Protein AF-A0A397B8N0-F1 (afdb_monomer)

Structure (mmCIF, N/CA/C/O backbone):
data_AF-A0A397B8N0-F1
#
_entry.id   AF-A0A397B8N0-F1
#
loop_
_atom_site.group_PDB
_atom_site.id
_atom_site.type_symbol
_atom_site.label_atom_id
_atom_site.label_alt_id
_atom_site.label_comp_id
_atom_site.label_asym_id
_atom_site.label_entity_id
_atom_site.label_seq_id
_atom_site.pdbx_PDB_ins_code
_atom_site.Cartn_x
_atom_site.Cartn_y
_atom_site.Cartn_z
_atom_site.occupancy
_atom_site.B_iso_or_equiv
_atom_site.auth_seq_id
_atom_site.auth_comp_id
_atom_site.auth_asym_id
_atom_site.auth_atom_id
_atom_site.pdbx_PDB_model_num
ATOM 1 N N . MET A 1 1 ? 14.300 0.956 14.237 1.00 53.72 1 MET A N 1
ATOM 2 C CA . MET A 1 1 ? 13.070 0.130 14.183 1.00 53.72 1 MET A CA 1
ATOM 3 C C . MET A 1 1 ? 11.901 0.726 14.971 1.00 53.72 1 MET A C 1
ATOM 5 O O . MET A 1 1 ? 10.766 0.548 14.557 1.00 53.72 1 MET A O 1
ATOM 9 N N . GLU A 1 2 ? 12.147 1.486 16.042 1.00 69.62 2 GLU A N 1
ATOM 10 C CA . GLU A 1 2 ? 11.098 2.049 16.916 1.00 69.62 2 GLU A CA 1
ATOM 11 C C . GLU A 1 2 ? 10.193 3.101 16.241 1.00 69.62 2 GLU A C 1
ATOM 13 O O . GLU A 1 2 ? 8.987 3.123 16.468 1.00 69.62 2 GLU A O 1
ATOM 18 N N . VAL A 1 3 ? 10.739 3.906 15.321 1.00 75.62 3 VAL A N 1
ATOM 19 C CA . VAL A 1 3 ? 9.988 4.957 14.604 1.00 75.62 3 VAL A CA 1
ATOM 20 C C . VAL A 1 3 ? 8.894 4.384 13.693 1.00 75.62 3 VAL A C 1
ATOM 22 O O . VAL A 1 3 ? 7.774 4.888 13.685 1.00 75.62 3 VAL A O 1
ATOM 25 N N . ILE A 1 4 ? 9.188 3.307 12.954 1.00 72.12 4 ILE A N 1
ATOM 26 C CA . ILE A 1 4 ? 8.220 2.671 12.041 1.00 72.12 4 ILE A CA 1
ATOM 27 C C . ILE A 1 4 ? 7.105 1.995 12.845 1.00 72.12 4 ILE A C 1
ATOM 29 O O . ILE A 1 4 ? 5.928 2.145 12.523 1.00 72.12 4 ILE A O 1
ATOM 33 N N . ALA A 1 5 ? 7.463 1.295 13.925 1.00 79.44 5 ALA A N 1
ATOM 34 C CA . ALA A 1 5 ? 6.489 0.666 14.813 1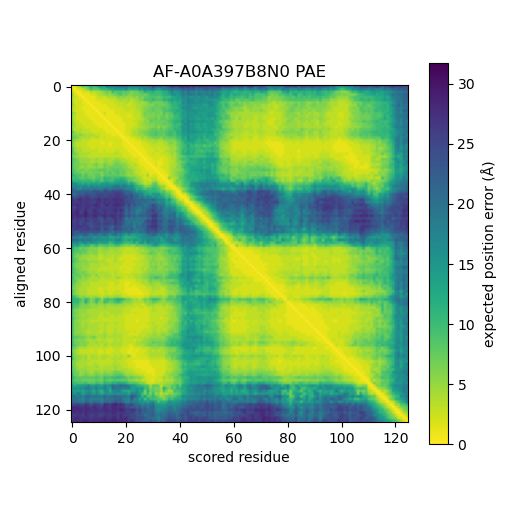.00 79.44 5 ALA A CA 1
ATOM 35 C C . ALA A 1 5 ? 5.558 1.707 15.455 1.00 79.44 5 ALA A C 1
ATOM 37 O O . ALA A 1 5 ? 4.338 1.533 15.438 1.00 79.44 5 ALA A O 1
ATOM 38 N N . LYS A 1 6 ? 6.120 2.823 15.939 1.00 84.81 6 LYS A N 1
ATOM 39 C CA . LYS A 1 6 ? 5.350 3.933 16.503 1.00 84.81 6 LYS A CA 1
ATOM 40 C C . LYS A 1 6 ? 4.407 4.563 15.478 1.00 84.81 6 LYS A C 1
ATOM 42 O O . LYS A 1 6 ? 3.238 4.775 15.779 1.00 84.81 6 LYS A O 1
ATOM 47 N N . PHE A 1 7 ? 4.876 4.800 14.256 1.00 82.62 7 PHE A N 1
ATOM 48 C CA . PHE A 1 7 ? 4.048 5.350 13.183 1.00 82.62 7 PHE A CA 1
ATOM 49 C C . PHE A 1 7 ? 2.833 4.458 12.864 1.00 82.62 7 PHE A C 1
ATOM 51 O O . PHE A 1 7 ? 1.709 4.953 12.736 1.00 82.62 7 PHE A O 1
ATOM 58 N N . THR A 1 8 ? 3.033 3.138 12.816 1.00 84.19 8 THR A N 1
ATOM 59 C CA . THR A 1 8 ? 1.948 2.162 12.635 1.00 84.19 8 THR A CA 1
ATOM 60 C C . THR A 1 8 ? 0.971 2.175 13.812 1.00 84.19 8 THR A C 1
ATOM 62 O O . THR A 1 8 ? -0.240 2.200 13.594 1.00 84.19 8 THR A O 1
ATOM 65 N N . GLN A 1 9 ? 1.467 2.205 15.054 1.00 86.62 9 GLN A N 1
ATOM 66 C CA . GLN A 1 9 ? 0.629 2.261 16.259 1.00 86.62 9 GLN A CA 1
ATOM 67 C C . GLN A 1 9 ? -0.208 3.543 16.332 1.00 86.62 9 GLN A C 1
ATOM 69 O O . GLN A 1 9 ? -1.418 3.476 16.555 1.00 86.62 9 GLN A O 1
ATOM 74 N N . ASP A 1 10 ? 0.404 4.699 16.077 1.00 88.06 10 ASP A N 1
ATOM 75 C CA . ASP A 1 10 ? -0.279 5.994 16.061 1.00 88.06 10 ASP A CA 1
ATOM 76 C C . ASP A 1 10 ? -1.337 6.031 14.941 1.00 88.06 10 ASP A C 1
ATOM 78 O O . ASP A 1 10 ? -2.435 6.572 15.096 1.00 88.06 10 ASP A O 1
ATOM 82 N N . GLY A 1 11 ? -1.049 5.408 13.795 1.00 86.31 11 GLY A N 1
ATOM 83 C CA . GLY A 1 11 ? -2.022 5.219 12.725 1.00 86.31 11 GLY A CA 1
ATOM 84 C C . GLY A 1 11 ? -3.200 4.321 13.121 1.00 86.31 11 GLY A C 1
ATOM 85 O O . GLY A 1 11 ? -4.346 4.653 12.806 1.00 86.31 11 GLY A O 1
ATOM 86 N N . LEU A 1 12 ? -2.938 3.215 13.820 1.00 86.44 12 LEU A N 1
ATOM 87 C CA . LEU A 1 12 ? -3.966 2.286 14.291 1.00 86.44 12 LEU A CA 1
ATOM 88 C C . LEU A 1 12 ? -4.884 2.958 15.319 1.00 86.44 12 LEU A C 1
ATOM 90 O O . LEU A 1 12 ? -6.103 2.819 15.236 1.00 86.44 12 LEU A O 1
ATOM 94 N N . ALA A 1 13 ? -4.315 3.744 16.237 1.00 89.00 13 ALA A N 1
ATOM 95 C CA . ALA A 1 13 ? -5.071 4.519 17.216 1.00 89.00 13 ALA A CA 1
ATOM 96 C C . ALA A 1 13 ? -6.018 5.525 16.539 1.00 89.00 13 ALA A C 1
ATOM 98 O O . ALA A 1 13 ? -7.207 5.556 16.858 1.00 89.00 13 ALA A O 1
ATOM 99 N N . ARG A 1 14 ? -5.528 6.278 15.541 1.00 88.69 14 ARG A N 1
ATOM 100 C CA . ARG A 1 14 ? -6.355 7.209 14.749 1.00 88.69 14 ARG A CA 1
ATOM 101 C C . ARG A 1 14 ? -7.482 6.497 14.003 1.00 88.69 14 ARG A C 1
ATOM 103 O O . ARG A 1 14 ? -8.604 6.993 13.978 1.00 88.69 14 ARG A O 1
ATOM 110 N N . ALA A 1 15 ? -7.198 5.346 13.390 1.00 88.56 15 ALA A N 1
ATOM 111 C CA . ALA A 1 15 ? -8.209 4.564 12.678 1.00 88.56 15 ALA A CA 1
ATOM 112 C C . ALA A 1 15 ? -9.298 4.047 13.632 1.00 88.56 15 ALA A C 1
ATOM 114 O O . ALA A 1 15 ? -10.486 4.202 13.357 1.00 88.56 15 ALA A O 1
ATOM 115 N N . LYS A 1 16 ? -8.891 3.539 14.801 1.00 88.25 16 LYS A N 1
ATOM 116 C CA . LYS A 1 16 ? -9.807 3.083 15.849 1.00 88.25 16 LYS A CA 1
ATOM 117 C C . LYS A 1 16 ? -10.700 4.214 16.367 1.00 88.25 16 LYS A C 1
ATOM 119 O O . LYS A 1 16 ? -11.899 4.008 16.511 1.00 88.25 16 LYS A O 1
ATOM 124 N N . GLN A 1 17 ? -10.139 5.399 16.613 1.00 89.44 17 GLN A N 1
ATOM 125 C CA . GLN A 1 17 ? -10.899 6.564 17.080 1.00 89.44 17 GLN A CA 1
ATOM 126 C C . GLN A 1 17 ? -11.910 7.059 16.038 1.00 89.44 17 GLN A C 1
ATOM 128 O O . GLN A 1 17 ? -13.004 7.484 16.393 1.00 89.44 17 GLN A O 1
ATOM 133 N N . ALA A 1 18 ? -11.563 6.968 14.755 1.00 87.88 18 ALA A N 1
ATOM 134 C CA . ALA A 1 18 ? -12.448 7.320 13.650 1.00 87.88 18 ALA A CA 1
ATOM 135 C C . ALA A 1 18 ? -13.420 6.189 13.252 1.00 87.88 18 ALA A C 1
ATOM 137 O O . ALA A 1 18 ? -14.113 6.324 12.248 1.00 87.88 18 ALA A O 1
ATOM 138 N N . HIS A 1 19 ? -13.459 5.071 13.995 1.00 88.88 19 HIS A N 1
ATOM 139 C CA . HIS A 1 19 ? -14.253 3.879 13.668 1.00 88.88 19 HIS A CA 1
ATOM 140 C C . HIS A 1 19 ? -14.070 3.389 12.220 1.00 88.88 19 HIS A C 1
ATOM 142 O O . HIS A 1 19 ? -15.014 2.914 11.585 1.00 88.88 19 HIS A O 1
ATOM 148 N N . ARG A 1 20 ? -12.844 3.497 11.697 1.00 88.62 20 ARG A N 1
ATOM 149 C CA . ARG A 1 20 ? -12.497 3.085 10.335 1.00 88.62 20 ARG A CA 1
ATOM 150 C C . ARG A 1 20 ? -11.501 1.936 10.338 1.00 88.62 20 ARG A C 1
ATOM 152 O O . ARG A 1 20 ? -10.691 1.784 11.253 1.00 88.62 20 ARG A O 1
ATOM 159 N N . LEU A 1 21 ? -11.511 1.183 9.244 1.00 90.19 21 LEU A N 1
ATOM 160 C CA . LEU A 1 21 ? -10.521 0.147 8.989 1.00 90.19 21 LEU A CA 1
ATOM 161 C C . LEU A 1 21 ? -9.119 0.761 8.886 1.00 90.19 21 LEU A C 1
ATOM 163 O O . LEU A 1 21 ? -8.906 1.751 8.184 1.00 90.19 21 LEU A O 1
ATOM 167 N N . PHE A 1 22 ? -8.140 0.153 9.551 1.00 91.62 22 PHE A N 1
ATOM 168 C CA . PHE A 1 22 ? -6.745 0.526 9.382 1.00 91.62 22 PHE A CA 1
ATOM 169 C C . PHE A 1 22 ? -6.166 -0.133 8.126 1.00 91.62 22 PHE A C 1
ATOM 171 O O . PHE A 1 22 ? -5.911 -1.335 8.114 1.00 91.62 22 PHE A O 1
ATOM 178 N N . VAL A 1 23 ? -5.946 0.651 7.071 1.00 92.06 23 VAL A N 1
ATOM 179 C CA . VAL A 1 23 ? -5.448 0.137 5.786 1.00 92.06 23 VAL A CA 1
ATOM 180 C C . VAL A 1 23 ? -3.983 0.510 5.575 1.00 92.06 23 VAL A C 1
ATOM 182 O O . VAL A 1 23 ? -3.641 1.697 5.558 1.00 92.06 23 VAL A O 1
ATOM 185 N N . THR A 1 24 ? -3.143 -0.498 5.351 1.00 91.19 24 THR A N 1
ATOM 186 C CA . THR A 1 24 ? -1.756 -0.352 4.895 1.00 91.19 24 THR A CA 1
ATOM 187 C C . THR A 1 24 ? -1.660 -0.718 3.420 1.00 91.19 24 THR A C 1
ATOM 189 O O . THR A 1 24 ? -2.022 -1.829 3.043 1.00 91.19 24 THR A O 1
ATOM 192 N N . LEU A 1 25 ? -1.138 0.177 2.583 1.00 90.88 25 LEU A N 1
ATOM 193 C CA . LEU A 1 25 ? -0.778 -0.145 1.199 1.00 90.88 25 LEU A CA 1
ATOM 194 C C . LEU A 1 25 ? 0.716 -0.473 1.138 1.00 90.88 25 LEU A C 1
ATOM 196 O O . LEU A 1 25 ? 1.520 0.351 1.560 1.00 90.88 25 LEU A O 1
ATOM 200 N N . THR A 1 26 ? 1.104 -1.636 0.621 1.00 89.88 26 THR A N 1
ATOM 201 C CA . THR A 1 26 ? 2.514 -1.995 0.421 1.00 89.88 26 THR A CA 1
ATOM 202 C C . THR A 1 26 ? 2.750 -2.477 -1.002 1.00 89.88 26 THR A C 1
ATOM 204 O O . THR A 1 26 ? 1.947 -3.234 -1.535 1.00 89.88 26 THR A O 1
ATOM 207 N N . TYR A 1 27 ? 3.811 -2.001 -1.649 1.00 89.81 27 TYR A N 1
ATOM 208 C CA . TYR A 1 27 ? 4.235 -2.493 -2.960 1.00 89.81 27 TYR A CA 1
ATOM 209 C C . TYR A 1 27 ? 5.706 -2.161 -3.220 1.00 89.81 27 TYR A C 1
ATOM 211 O O . TYR A 1 27 ? 6.281 -1.257 -2.609 1.00 89.81 27 TYR A O 1
ATOM 219 N N . ALA A 1 28 ? 6.317 -2.888 -4.152 1.00 89.06 28 ALA A N 1
ATOM 220 C CA . ALA A 1 28 ? 7.652 -2.592 -4.654 1.00 89.06 28 ALA A CA 1
ATOM 221 C C . ALA A 1 28 ? 7.558 -1.962 -6.044 1.00 89.06 28 ALA A C 1
ATOM 223 O O . ALA A 1 28 ? 6.759 -2.410 -6.864 1.00 89.06 28 ALA A O 1
ATOM 224 N N . GLN A 1 29 ? 8.379 -0.949 -6.312 1.00 90.00 29 GLN A N 1
ATOM 225 C CA . GLN A 1 29 ? 8.516 -0.348 -7.635 1.00 90.00 29 GLN A CA 1
ATOM 226 C C . GLN A 1 29 ? 9.983 -0.085 -7.986 1.00 90.00 29 GLN A C 1
ATOM 228 O O . GLN A 1 29 ? 10.827 0.085 -7.109 1.00 90.00 29 GLN A O 1
ATOM 233 N N . SER A 1 30 ? 10.275 -0.013 -9.276 1.00 89.62 30 SER A N 1
ATOM 234 C CA . SER A 1 30 ? 11.519 0.512 -9.838 1.00 89.62 30 SER A CA 1
ATOM 235 C C . SER A 1 30 ? 11.606 2.042 -9.722 1.00 89.62 30 SER A C 1
ATOM 237 O O . SER A 1 30 ? 10.641 2.703 -9.330 1.00 89.62 30 SER A O 1
ATOM 239 N N . LEU A 1 31 ? 12.744 2.628 -10.108 1.00 89.69 31 LEU A N 1
ATOM 240 C CA . LEU A 1 31 ? 12.952 4.085 -10.103 1.00 89.69 31 LEU A CA 1
ATOM 241 C C . LEU A 1 31 ? 11.981 4.846 -11.023 1.00 89.69 31 LEU A C 1
ATOM 243 O O . LEU A 1 31 ? 11.654 5.996 -10.748 1.00 89.69 31 LEU A O 1
ATOM 247 N N . ASP A 1 32 ? 11.486 4.205 -12.082 1.00 84.06 32 ASP A N 1
ATOM 248 C CA . ASP A 1 32 ? 10.454 4.741 -12.976 1.00 84.06 32 ASP A CA 1
ATOM 249 C C . ASP A 1 32 ? 9.014 4.472 -12.505 1.00 84.06 32 ASP A C 1
ATOM 251 O O . ASP A 1 32 ? 8.070 4.932 -13.141 1.00 84.06 32 ASP A O 1
ATOM 255 N N . GLY A 1 33 ? 8.814 3.765 -11.388 1.00 83.00 33 GLY A N 1
ATOM 256 C CA . GLY A 1 33 ? 7.482 3.461 -10.851 1.00 83.00 33 GLY A CA 1
ATOM 257 C C . GLY A 1 33 ? 6.838 2.185 -11.405 1.00 83.00 33 GLY A C 1
ATOM 258 O O . GLY A 1 33 ? 5.632 1.971 -11.243 1.00 83.00 33 GLY A O 1
ATOM 259 N N . SER A 1 34 ? 7.622 1.332 -12.068 1.00 81.81 34 SER A N 1
ATOM 260 C CA . SER A 1 34 ? 7.174 0.035 -12.570 1.00 81.81 34 SER A CA 1
ATOM 261 C C . SER A 1 34 ? 7.178 -1.009 -11.448 1.00 81.81 34 SER A C 1
ATOM 263 O O . SER A 1 34 ? 8.176 -1.201 -10.761 1.00 81.81 34 SER A O 1
ATOM 265 N N . ILE A 1 35 ? 6.059 -1.702 -11.268 1.00 79.19 35 ILE A N 1
ATOM 266 C CA . ILE A 1 35 ? 5.825 -2.750 -10.266 1.00 79.19 35 ILE A CA 1
ATOM 267 C C . ILE A 1 35 ? 5.985 -4.171 -10.810 1.00 79.19 35 ILE A C 1
ATOM 269 O O . ILE A 1 35 ? 6.018 -5.122 -10.035 1.00 79.19 35 ILE A O 1
ATOM 273 N N . ALA A 1 36 ? 6.071 -4.341 -12.132 1.00 72.06 36 ALA A N 1
ATOM 274 C CA . ALA A 1 36 ? 6.394 -5.628 -12.742 1.00 72.06 36 ALA A CA 1
ATOM 275 C C . ALA A 1 36 ? 7.246 -5.448 -13.999 1.00 72.06 36 ALA A C 1
ATOM 277 O O . ALA A 1 36 ? 7.094 -4.466 -14.721 1.00 72.06 36 ALA A O 1
ATOM 278 N N . ALA A 1 37 ? 8.122 -6.422 -14.260 1.00 56.38 37 ALA A N 1
ATOM 279 C CA . ALA A 1 37 ? 8.980 -6.467 -15.446 1.00 56.38 37 ALA A CA 1
ATOM 280 C C . ALA A 1 37 ? 8.305 -7.068 -16.684 1.00 56.38 37 ALA A C 1
ATOM 282 O O . ALA A 1 37 ? 8.861 -7.007 -17.772 1.00 56.38 37 ALA A O 1
ATOM 283 N N . VAL A 1 38 ? 7.113 -7.646 -16.532 1.00 66.00 38 VAL A N 1
ATOM 284 C CA . VAL A 1 38 ? 6.321 -8.222 -17.622 1.00 66.00 38 VAL A CA 1
ATOM 285 C C . VAL A 1 38 ? 4.849 -7.931 -17.330 1.00 66.00 38 VAL A C 1
ATOM 287 O O . VAL A 1 38 ? 4.397 -8.117 -16.197 1.00 66.00 38 VAL A O 1
ATOM 290 N N . ARG A 1 39 ? 4.092 -7.467 -18.332 1.00 60.22 39 ARG A N 1
ATOM 291 C CA . ARG A 1 39 ? 2.625 -7.487 -18.264 1.00 60.22 39 ARG A CA 1
ATOM 292 C C . ARG A 1 39 ? 2.185 -8.936 -18.442 1.00 60.22 39 ARG A C 1
ATOM 294 O O . ARG A 1 39 ? 2.573 -9.590 -19.401 1.00 60.22 39 ARG A O 1
ATOM 301 N N . ALA A 1 40 ? 1.432 -9.470 -17.487 1.00 55.72 40 ALA A N 1
ATOM 302 C CA . ALA A 1 40 ? 0.884 -10.809 -17.638 1.00 55.72 40 ALA A CA 1
ATOM 303 C C . ALA A 1 40 ? -0.245 -10.761 -18.677 1.00 55.72 40 ALA A C 1
ATOM 305 O O . ALA A 1 40 ? -1.395 -10.508 -18.330 1.00 55.72 40 ALA A O 1
ATOM 306 N N . ASP A 1 41 ? 0.093 -10.997 -19.943 1.00 51.53 41 ASP A N 1
ATOM 307 C CA . ASP A 1 41 ? -0.871 -11.026 -21.051 1.00 51.53 41 ASP A CA 1
ATOM 308 C C . ASP A 1 41 ? -1.807 -12.251 -20.952 1.00 51.53 41 ASP A C 1
ATOM 310 O O . ASP A 1 41 ? -2.881 -12.276 -21.550 1.00 51.53 41 ASP A O 1
ATOM 314 N N . ASN A 1 42 ? -1.422 -13.254 -20.144 1.00 42.84 42 ASN A N 1
ATOM 315 C CA . ASN A 1 42 ? -2.243 -14.406 -19.770 1.00 42.84 42 ASN A CA 1
ATOM 316 C C . ASN A 1 42 ? -1.766 -15.017 -18.424 1.00 42.84 42 ASN A C 1
ATOM 318 O O . ASN A 1 42 ? -0.892 -15.888 -18.418 1.00 42.84 42 ASN A O 1
ATOM 322 N N . PRO A 1 43 ? -2.249 -14.547 -17.257 1.00 46.84 43 PRO A N 1
ATOM 323 C CA . PRO A 1 43 ? -1.775 -15.032 -15.962 1.00 46.84 43 PRO A CA 1
ATOM 324 C C . PRO A 1 43 ? -2.247 -16.473 -15.707 1.00 46.84 43 PRO A C 1
ATOM 326 O O . PRO A 1 43 ? -3.417 -16.715 -15.425 1.00 46.84 43 PRO A O 1
ATOM 329 N N . SER A 1 44 ? -1.324 -17.438 -15.738 1.00 37.50 44 SER A N 1
ATOM 330 C CA . SER A 1 44 ? -1.578 -18.853 -15.402 1.00 37.50 44 SER A CA 1
ATOM 331 C C . SER A 1 44 ? -1.836 -19.102 -13.908 1.00 37.50 44 SER A C 1
ATOM 333 O O . SER A 1 44 ? -2.158 -20.218 -13.506 1.00 37.50 44 SER A O 1
ATOM 335 N N . LEU A 1 45 ? -1.717 -18.062 -13.078 1.00 30.05 45 LEU A N 1
ATOM 336 C CA . LEU A 1 45 ? -1.924 -18.110 -11.637 1.00 30.05 45 LEU A CA 1
ATOM 337 C C . LEU A 1 45 ? -3.185 -17.313 -11.293 1.00 30.05 45 LEU A C 1
ATOM 339 O O . LEU A 1 45 ? -3.157 -16.102 -11.073 1.00 30.05 45 LEU A O 1
ATOM 343 N N . THR A 1 46 ? -4.325 -18.002 -11.296 1.00 30.41 46 THR A N 1
ATOM 344 C CA . THR A 1 46 ? -5.617 -17.424 -10.924 1.00 30.41 46 THR A CA 1
ATOM 345 C C . THR A 1 46 ? -5.671 -17.254 -9.409 1.00 30.41 46 THR A C 1
ATOM 347 O O . THR A 1 46 ? -6.173 -18.105 -8.677 1.00 30.41 46 THR A O 1
ATOM 350 N N . VAL A 1 47 ? -5.151 -16.134 -8.907 1.00 31.98 47 VAL A N 1
ATOM 351 C CA . VAL A 1 47 ? -5.540 -15.656 -7.579 1.00 31.98 47 VAL A CA 1
ATOM 352 C C . VAL A 1 47 ? -7.044 -15.411 -7.649 1.00 31.98 47 VAL A C 1
ATOM 354 O 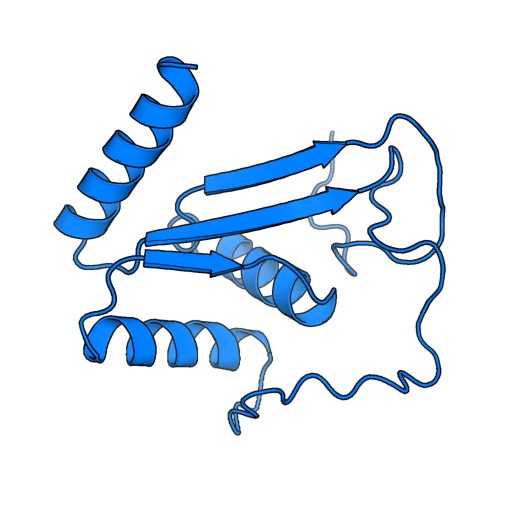O . VAL A 1 47 ? -7.507 -14.587 -8.437 1.00 31.98 47 VAL A O 1
ATOM 357 N N . ARG A 1 48 ? -7.820 -16.173 -6.873 1.00 35.53 48 ARG A N 1
ATOM 358 C CA . ARG A 1 48 ? -9.272 -16.017 -6.773 1.00 35.53 48 ARG A CA 1
ATOM 359 C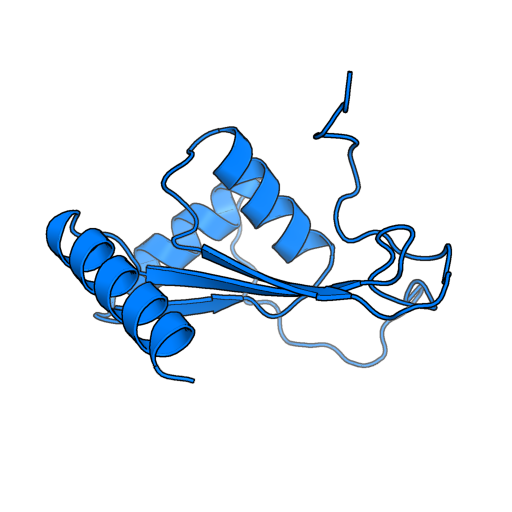 C . ARG A 1 48 ? -9.567 -14.609 -6.267 1.00 35.53 48 ARG A C 1
ATOM 361 O O . ARG A 1 48 ? -9.551 -14.350 -5.066 1.00 35.53 48 ARG A O 1
ATOM 368 N N . LEU A 1 49 ? -9.842 -13.705 -7.201 1.00 37.53 49 LEU A N 1
ATOM 369 C CA . LEU A 1 49 ? -10.460 -12.429 -6.906 1.00 37.53 49 LEU A CA 1
ATOM 370 C C . LEU A 1 49 ? -11.767 -12.744 -6.179 1.00 37.53 49 LEU A C 1
ATOM 372 O O . LEU A 1 49 ? -12.604 -13.497 -6.681 1.00 37.53 49 LEU A O 1
ATOM 376 N N . VAL A 1 50 ? -11.960 -12.173 -4.993 1.00 42.00 50 VAL A N 1
ATOM 377 C CA . VAL A 1 50 ? -13.316 -11.981 -4.482 1.00 42.00 50 VAL A CA 1
ATOM 378 C C . VAL A 1 50 ? -13.947 -10.976 -5.443 1.00 42.00 50 VAL A C 1
ATOM 380 O O . VAL A 1 50 ? -13.799 -9.768 -5.278 1.00 42.00 50 VAL A O 1
ATOM 383 N N . GLN A 1 51 ? -14.547 -11.478 -6.524 1.00 36.88 51 GLN A N 1
ATOM 384 C CA . GLN A 1 51 ? -15.302 -10.666 -7.464 1.00 36.88 51 GLN A CA 1
ATOM 385 C C . GLN A 1 51 ? -16.503 -10.097 -6.709 1.00 36.88 51 GLN A C 1
ATOM 387 O O . GLN A 1 51 ? -17.505 -10.775 -6.496 1.00 36.88 51 GLN A O 1
ATOM 392 N N . GLY A 1 52 ? -16.382 -8.851 -6.263 1.00 43.62 52 GLY A N 1
ATOM 393 C CA . GLY A 1 52 ? -17.539 -8.029 -5.950 1.00 43.62 52 GLY A CA 1
ATOM 394 C C . GLY A 1 52 ? -18.154 -7.542 -7.258 1.00 43.62 52 GLY A C 1
ATOM 395 O O . GLY A 1 52 ? -17.437 -7.090 -8.147 1.00 43.62 52 GLY A O 1
ATOM 396 N N . THR A 1 53 ? -19.478 -7.595 -7.369 1.00 42.19 53 THR A N 1
ATOM 397 C CA . THR A 1 53 ? -20.284 -7.128 -8.513 1.00 42.19 53 THR A CA 1
ATOM 398 C C . THR A 1 53 ? -20.298 -5.598 -8.670 1.00 42.19 53 THR A C 1
ATOM 400 O O . THR A 1 53 ? -21.258 -5.025 -9.182 1.00 42.19 53 THR A O 1
ATOM 403 N N . ALA A 1 54 ? -19.272 -4.900 -8.179 1.00 47.97 54 ALA A N 1
ATOM 404 C CA . ALA A 1 54 ? -19.236 -3.449 -8.190 1.00 47.97 54 ALA A CA 1
ATOM 405 C C . ALA A 1 54 ? -19.004 -2.940 -9.618 1.00 47.97 54 ALA A C 1
ATOM 407 O O . ALA A 1 54 ? -17.993 -3.238 -10.248 1.00 47.97 54 ALA A O 1
ATOM 408 N N . THR A 1 55 ? -19.933 -2.118 -10.100 1.00 45.88 55 THR A N 1
ATOM 409 C CA . THR A 1 55 ? -19.921 -1.484 -11.428 1.00 45.88 55 THR A CA 1
ATOM 410 C C . THR A 1 55 ? -18.776 -0.484 -11.626 1.00 45.88 55 THR A C 1
ATOM 412 O O . THR A 1 55 ? -18.563 -0.010 -12.739 1.00 45.88 55 THR A O 1
ATOM 415 N N . SER A 1 56 ? -18.009 -0.172 -10.573 1.00 55.69 56 SER A N 1
ATOM 416 C CA . SER A 1 56 ? -16.769 0.595 -10.671 1.00 55.69 56 SER A CA 1
ATOM 417 C C . SER A 1 56 ? -15.668 0.044 -9.748 1.00 55.69 56 SER A C 1
ATOM 419 O O . SER A 1 56 ? -15.957 -0.373 -8.618 1.00 55.69 56 SER A O 1
ATOM 421 N N . PRO A 1 57 ? -14.390 0.096 -10.177 1.00 59.22 57 PRO A N 1
ATOM 422 C CA . PRO A 1 57 ? -13.252 -0.366 -9.376 1.00 59.22 57 PRO A CA 1
ATOM 423 C C . PRO A 1 57 ? -13.112 0.381 -8.034 1.00 59.22 57 PRO A C 1
ATOM 425 O O . PRO A 1 57 ? -12.708 -0.206 -7.032 1.00 59.22 57 PRO A O 1
ATOM 428 N N . ARG A 1 58 ? -13.531 1.656 -7.979 1.00 59.03 58 ARG A N 1
ATOM 429 C CA . ARG A 1 58 ? -13.561 2.473 -6.751 1.00 59.03 58 ARG A CA 1
ATOM 430 C C . ARG A 1 58 ? -14.605 1.975 -5.750 1.00 59.03 58 ARG A C 1
ATOM 432 O O . ARG A 1 58 ? -14.304 1.820 -4.571 1.00 59.03 58 ARG A O 1
ATOM 439 N N . CYS A 1 59 ? -15.823 1.700 -6.218 1.00 60.00 59 CYS A N 1
ATOM 440 C CA . CYS A 1 59 ? -16.902 1.216 -5.357 1.00 60.00 59 CYS A CA 1
ATOM 441 C C . CYS A 1 59 ? -16.596 -0.180 -4.796 1.00 60.00 59 CYS A C 1
ATOM 443 O O . CYS A 1 59 ? -16.975 -0.471 -3.665 1.00 60.00 59 CYS A O 1
ATOM 445 N N . GLY A 1 60 ? -15.871 -1.019 -5.545 1.00 76.06 60 GLY A N 1
ATOM 446 C CA . GLY A 1 60 ? -15.496 -2.365 -5.106 1.00 76.06 60 GLY A CA 1
ATOM 447 C C . GLY A 1 60 ? -14.640 -2.373 -3.839 1.00 76.06 60 GLY A C 1
ATOM 448 O O . GLY A 1 60 ? -14.988 -3.050 -2.872 1.00 76.06 60 GLY A O 1
ATOM 449 N N . VAL A 1 61 ? -13.555 -1.590 -3.812 1.00 78.44 61 VAL A N 1
ATOM 450 C CA . VAL A 1 61 ? -12.627 -1.568 -2.664 1.00 78.44 61 VAL A CA 1
ATOM 451 C C . VAL A 1 61 ? -13.242 -0.924 -1.418 1.00 78.44 61 VAL A C 1
ATOM 453 O O . VAL A 1 61 ? -13.027 -1.418 -0.314 1.00 78.44 61 VAL A O 1
ATOM 456 N N . ILE A 1 62 ? -14.067 0.116 -1.584 1.00 81.94 62 ILE A N 1
ATOM 457 C CA . ILE A 1 62 ? -14.760 0.777 -0.466 1.00 81.94 62 ILE A CA 1
ATOM 458 C C . ILE A 1 62 ? -15.742 -0.195 0.198 1.00 81.94 62 ILE A C 1
ATOM 460 O O . ILE A 1 62 ? -15.713 -0.377 1.416 1.00 81.94 62 ILE A O 1
ATOM 464 N N . LEU A 1 63 ? -16.585 -0.860 -0.601 1.00 83.12 63 LEU A N 1
ATOM 465 C CA . LEU A 1 63 ? -17.563 -1.819 -0.086 1.00 83.12 63 LEU A CA 1
ATOM 466 C C . LEU A 1 63 ? -16.875 -3.020 0.568 1.00 83.12 63 LEU A C 1
ATOM 468 O O . LEU A 1 63 ? -17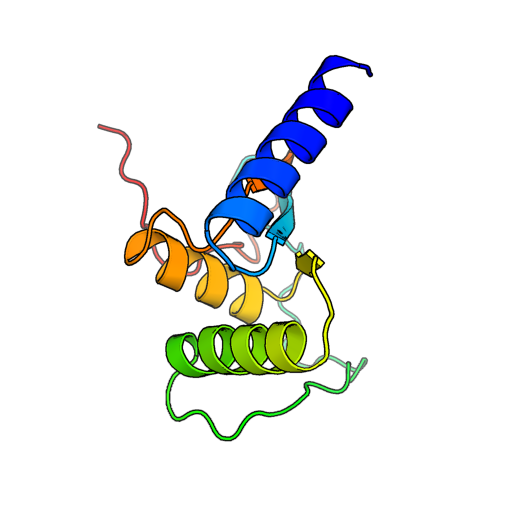.268 -3.422 1.661 1.00 83.12 63 LEU A O 1
ATOM 472 N N . LEU A 1 64 ? -15.824 -3.558 -0.058 1.00 85.12 64 LEU A N 1
ATOM 473 C CA . LEU A 1 64 ? -15.051 -4.671 0.492 1.00 85.12 64 LEU A CA 1
ATOM 474 C C . LEU A 1 64 ? -14.488 -4.334 1.877 1.00 85.12 64 LEU A C 1
ATOM 476 O O . LEU A 1 64 ? -14.623 -5.128 2.805 1.00 85.12 64 LEU A O 1
ATOM 480 N N . PHE A 1 65 ? -13.891 -3.154 2.041 1.00 87.25 65 PHE A N 1
ATOM 481 C CA . PHE A 1 65 ? -13.300 -2.754 3.318 1.00 87.25 65 PHE A CA 1
ATOM 482 C C . PHE A 1 65 ? -14.358 -2.489 4.386 1.00 87.25 65 PHE A C 1
ATOM 484 O O . PHE A 1 65 ? -14.163 -2.877 5.538 1.00 87.25 65 PHE A O 1
ATOM 491 N N . GLY A 1 66 ? -15.511 -1.932 4.004 1.00 85.62 66 GLY A N 1
ATOM 492 C CA . GLY A 1 66 ? -16.666 -1.820 4.895 1.00 85.62 66 GLY A CA 1
ATOM 493 C C . GLY A 1 66 ? -17.142 -3.185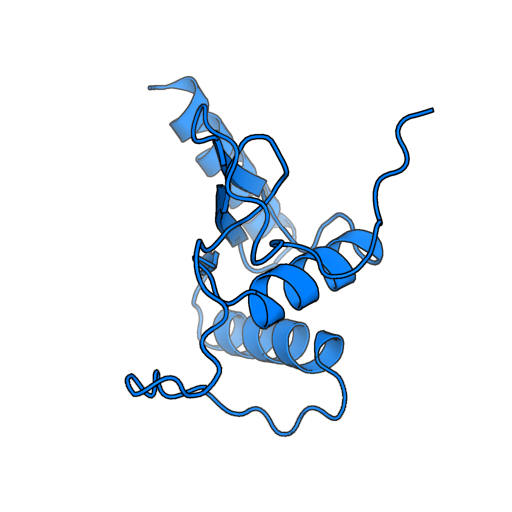 5.404 1.00 85.62 66 GLY A C 1
ATOM 494 O O . GLY A 1 66 ? -17.377 -3.350 6.598 1.00 85.62 66 GLY A O 1
ATOM 495 N N . GLN A 1 67 ? -17.211 -4.191 4.526 1.00 85.88 67 GLN A N 1
ATOM 496 C CA . GLN A 1 67 ? -17.586 -5.563 4.896 1.00 85.88 67 GLN A CA 1
ATOM 497 C C . GLN A 1 67 ? -16.552 -6.229 5.812 1.00 85.88 67 GLN A C 1
ATOM 499 O O . GLN A 1 67 ? -16.918 -6.929 6.753 1.00 85.88 67 GLN A O 1
ATOM 504 N N . ILE A 1 68 ? -15.262 -6.008 5.557 1.00 86.50 68 ILE A N 1
ATOM 505 C CA . ILE A 1 68 ? -14.174 -6.505 6.407 1.00 86.50 68 ILE A CA 1
ATOM 506 C C . ILE A 1 68 ? -14.271 -5.891 7.809 1.00 86.50 68 ILE A C 1
ATOM 508 O O . ILE A 1 68 ? -14.249 -6.620 8.801 1.00 86.50 68 ILE A O 1
ATOM 512 N N . HIS A 1 69 ? -14.463 -4.574 7.894 1.00 87.38 69 HIS A N 1
ATOM 513 C CA . HIS A 1 69 ? -14.607 -3.876 9.169 1.00 87.38 69 HIS A CA 1
ATOM 514 C C . HIS A 1 69 ? -15.862 -4.319 9.936 1.00 87.38 69 HIS A C 1
ATOM 516 O O . HIS A 1 69 ? -15.801 -4.559 11.140 1.00 87.38 69 HIS A O 1
ATOM 522 N N . ALA A 1 70 ? -16.983 -4.525 9.236 1.00 86.56 70 ALA A N 1
ATOM 523 C CA . ALA A 1 70 ? -18.222 -5.039 9.823 1.00 86.56 70 ALA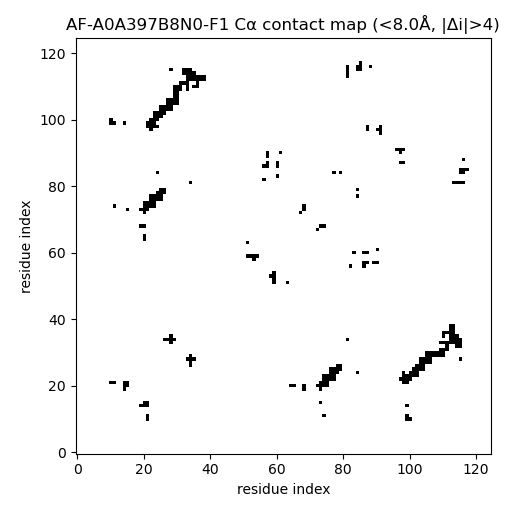 A CA 1
ATOM 524 C C . ALA A 1 70 ? -18.076 -6.459 10.403 1.00 86.56 70 ALA A C 1
ATOM 526 O O . ALA A 1 70 ? -18.798 -6.827 11.324 1.00 86.56 70 ALA A O 1
ATOM 527 N N . ARG A 1 71 ? -17.115 -7.251 9.907 1.00 88.31 71 ARG A N 1
ATOM 528 C CA . ARG A 1 71 ? -16.764 -8.573 10.456 1.00 88.31 71 ARG A CA 1
ATOM 529 C C . ARG A 1 71 ? -15.824 -8.502 11.665 1.00 88.31 71 ARG A C 1
ATOM 531 O O . ARG A 1 71 ? -15.367 -9.539 12.133 1.00 88.31 71 ARG A O 1
ATOM 538 N N . GLY A 1 72 ? -15.523 -7.302 12.164 1.00 87.50 72 GLY A N 1
ATOM 539 C CA . GLY A 1 72 ? -14.654 -7.082 13.320 1.00 87.50 72 GLY A CA 1
ATOM 540 C C . GLY A 1 72 ? -13.158 -7.088 12.998 1.00 87.50 72 GLY A C 1
ATOM 541 O O . GLY A 1 72 ? -12.341 -7.013 13.913 1.00 87.50 72 GLY A O 1
ATOM 542 N N . ILE A 1 73 ? -12.776 -7.158 11.718 1.00 89.75 73 ILE A N 1
ATOM 543 C CA . ILE A 1 73 ? -11.375 -7.034 11.311 1.00 89.75 73 ILE A CA 1
ATOM 544 C C . ILE A 1 73 ? -11.004 -5.552 11.354 1.00 89.75 73 ILE A C 1
ATOM 546 O O . ILE A 1 73 ? -11.622 -4.717 10.698 1.00 89.75 73 ILE A O 1
ATOM 550 N N . THR A 1 74 ? -9.986 -5.224 12.139 1.00 87.00 74 THR A N 1
ATOM 551 C CA . THR A 1 74 ? -9.603 -3.836 12.426 1.00 87.00 74 THR A CA 1
ATOM 552 C C . THR A 1 74 ? -8.489 -3.317 11.524 1.00 87.00 74 THR A C 1
ATOM 554 O O . THR A 1 74 ? -8.324 -2.101 11.412 1.00 87.00 74 THR A O 1
ATOM 557 N N . SER A 1 75 ? -7.754 -4.202 10.844 1.00 86.75 75 SER A N 1
ATOM 558 C CA . SER A 1 75 ? -6.666 -3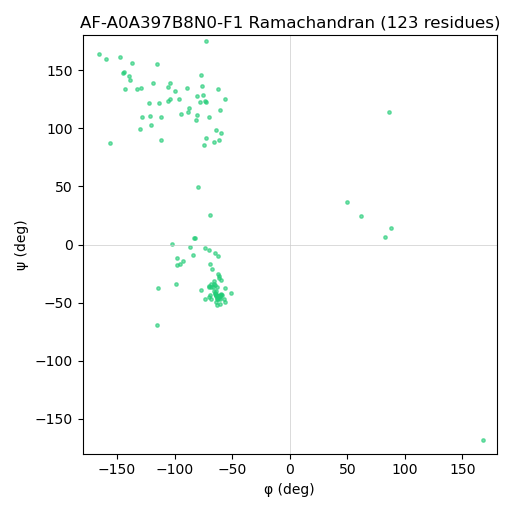.832 9.941 1.00 86.75 75 SER A CA 1
ATOM 559 C C . SER A 1 75 ? -6.554 -4.739 8.714 1.00 86.75 75 SER A C 1
ATOM 561 O O . SER A 1 75 ? -6.853 -5.930 8.770 1.00 86.75 75 SER A O 1
ATOM 563 N N . VAL A 1 76 ? -6.105 -4.161 7.596 1.00 90.44 76 VAL A N 1
ATOM 564 C CA . VAL A 1 76 ? -5.819 -4.859 6.334 1.00 90.44 76 VAL A CA 1
ATOM 565 C C . VAL A 1 76 ? -4.536 -4.317 5.717 1.00 90.44 76 VAL A C 1
ATOM 567 O O . VAL A 1 76 ? -4.295 -3.110 5.720 1.00 90.44 76 VAL A O 1
ATOM 570 N N . MET A 1 77 ? -3.747 -5.218 5.135 1.00 88.44 77 MET A N 1
ATOM 571 C CA . MET A 1 77 ? -2.636 -4.887 4.253 1.00 88.44 77 MET A CA 1
ATOM 572 C C . MET A 1 77 ? -3.012 -5.202 2.801 1.00 88.44 77 MET A C 1
ATOM 574 O O . MET A 1 77 ? -3.584 -6.252 2.516 1.00 88.44 77 MET A O 1
ATOM 578 N N . VAL A 1 78 ? -2.701 -4.286 1.890 1.00 88.50 78 VAL A N 1
ATOM 579 C CA . VAL A 1 78 ? -2.899 -4.430 0.445 1.00 88.50 78 VAL A CA 1
ATOM 580 C C . VAL A 1 78 ? -1.526 -4.523 -0.204 1.00 88.50 78 VAL A C 1
ATOM 582 O O . VAL A 1 78 ? -0.814 -3.524 -0.231 1.00 88.50 78 VAL A O 1
ATOM 585 N N . GLU A 1 79 ? -1.159 -5.701 -0.709 1.00 81.94 79 GLU A N 1
ATOM 586 C CA . GLU A 1 79 ? 0.201 -5.962 -1.215 1.00 81.94 79 GLU A CA 1
ATOM 587 C C . GLU A 1 79 ? 0.361 -5.839 -2.734 1.00 81.94 79 GLU A C 1
ATOM 589 O O . GLU A 1 79 ? 1.479 -5.732 -3.236 1.00 81.94 79 GLU A O 1
ATOM 594 N N . GLY A 1 80 ? -0.726 -5.870 -3.511 1.00 74.50 80 GLY A N 1
ATOM 595 C CA . GLY A 1 80 ? -0.547 -5.818 -4.956 1.00 74.50 80 GLY A CA 1
ATOM 596 C C . GLY A 1 80 ? -1.750 -6.127 -5.827 1.00 74.50 80 GLY A C 1
ATOM 597 O O . GLY A 1 80 ? -2.897 -6.171 -5.389 1.00 74.50 80 GLY A O 1
ATOM 598 N N . GLY A 1 81 ? -1.424 -6.302 -7.109 1.00 78.88 81 GLY A N 1
ATOM 599 C CA . GLY A 1 81 ? -2.318 -6.194 -8.256 1.00 78.88 81 GLY A CA 1
ATOM 600 C C . GLY A 1 81 ? -2.400 -4.739 -8.720 1.00 78.88 81 GLY A C 1
ATOM 601 O O . GLY A 1 81 ? -2.944 -3.904 -8.004 1.00 78.88 81 GLY A O 1
ATOM 602 N N . ALA A 1 82 ? -1.905 -4.425 -9.925 1.00 75.44 82 ALA A N 1
ATOM 603 C CA . ALA A 1 82 ? -1.890 -3.056 -10.467 1.00 75.44 82 ALA A CA 1
ATOM 604 C C . ALA A 1 82 ? -3.274 -2.382 -10.397 1.00 75.44 82 ALA A C 1
ATOM 606 O O . ALA A 1 82 ? -3.400 -1.232 -9.980 1.00 75.44 82 ALA A O 1
ATOM 607 N N . SER A 1 83 ? -4.330 -3.139 -10.712 1.00 77.12 83 SER A N 1
ATOM 608 C CA . SER A 1 83 ? -5.717 -2.673 -10.629 1.00 77.12 83 SER A CA 1
ATOM 609 C C . SER A 1 83 ? -6.176 -2.391 -9.195 1.00 77.12 83 SER A C 1
ATOM 611 O O . SER A 1 83 ? -6.947 -1.455 -8.987 1.00 77.12 83 SER A O 1
ATOM 613 N N . ILE A 1 84 ? -5.743 -3.179 -8.205 1.00 82.38 84 ILE A N 1
ATOM 614 C CA . ILE A 1 84 ? -6.116 -2.984 -6.794 1.00 82.38 84 ILE A CA 1
ATOM 615 C C . ILE A 1 84 ? -5.367 -1.774 -6.238 1.00 82.38 84 ILE A C 1
ATOM 617 O O . ILE A 1 84 ? -6.000 -0.882 -5.678 1.00 82.38 84 ILE A O 1
ATOM 621 N N . LEU A 1 85 ? -4.053 -1.690 -6.482 1.00 82.94 85 LEU A N 1
ATOM 622 C CA . LEU A 1 85 ? -3.228 -0.535 -6.117 1.00 82.94 85 LEU A CA 1
ATOM 623 C C . LEU A 1 85 ? -3.794 0.755 -6.726 1.00 82.94 85 LEU A C 1
ATOM 625 O O . LEU A 1 85 ? -4.045 1.719 -6.004 1.00 82.94 85 LEU A O 1
ATOM 629 N N . THR A 1 86 ? -4.095 0.743 -8.029 1.00 81.94 86 THR A N 1
ATOM 630 C CA . THR A 1 86 ? -4.716 1.879 -8.726 1.00 81.94 86 THR A CA 1
ATOM 631 C C . THR A 1 86 ? -6.069 2.235 -8.111 1.00 81.94 86 THR A C 1
ATOM 633 O O . THR A 1 86 ? -6.339 3.410 -7.881 1.00 81.94 86 THR A O 1
ATOM 636 N N . SER A 1 87 ? -6.917 1.254 -7.791 1.00 82.38 87 SER A N 1
ATOM 637 C CA . SER A 1 87 ? -8.225 1.512 -7.170 1.00 82.38 87 SER A CA 1
ATOM 638 C C . SER A 1 87 ? -8.085 2.155 -5.792 1.00 82.38 87 SER A C 1
ATOM 640 O O . SER A 1 87 ? -8.736 3.164 -5.527 1.00 82.38 87 SER A O 1
ATOM 642 N N . CYS A 1 88 ? -7.201 1.628 -4.941 1.00 85.94 88 CYS A N 1
ATOM 643 C CA . CYS A 1 88 ? -6.919 2.187 -3.622 1.00 85.94 88 CYS A CA 1
ATOM 644 C C . CYS A 1 88 ? -6.380 3.620 -3.712 1.00 85.94 88 CYS A C 1
ATOM 646 O O . CYS A 1 88 ? -6.861 4.495 -2.998 1.00 85.94 88 CYS A O 1
ATOM 648 N N . LEU A 1 89 ? -5.431 3.883 -4.614 1.00 85.44 89 LEU A N 1
ATOM 649 C CA . LEU A 1 89 ? -4.855 5.219 -4.805 1.00 85.44 89 LEU A CA 1
ATOM 650 C C . LEU A 1 89 ? -5.863 6.209 -5.402 1.00 85.44 89 LEU A C 1
ATOM 652 O O . LEU A 1 89 ? -5.876 7.380 -5.038 1.00 85.44 89 LEU A O 1
ATOM 656 N N . MET A 1 90 ? -6.756 5.741 -6.273 1.00 83.81 90 MET A N 1
ATOM 657 C CA . MET A 1 90 ? -7.839 6.553 -6.826 1.00 83.81 90 MET A CA 1
ATOM 658 C C . MET A 1 90 ? -8.884 6.932 -5.774 1.00 83.81 90 MET A C 1
ATOM 660 O O . MET A 1 90 ? -9.425 8.036 -5.830 1.00 83.81 90 MET A O 1
ATOM 664 N N . VAL A 1 91 ? -9.176 6.034 -4.829 1.00 85.19 91 VAL A N 1
ATOM 665 C CA . VAL A 1 91 ? -10.026 6.358 -3.676 1.00 85.19 91 VAL A CA 1
ATOM 666 C C . VAL A 1 91 ? -9.29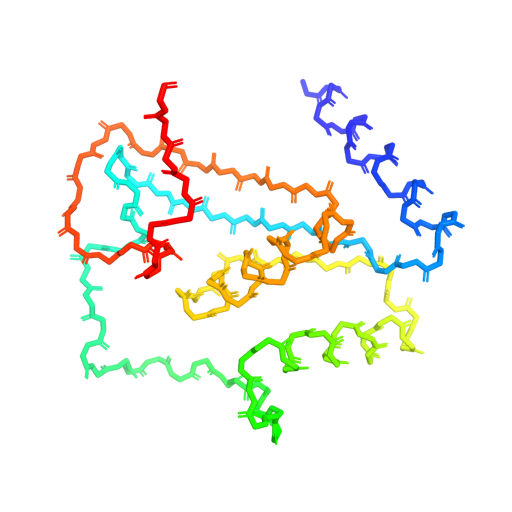2 7.313 -2.741 1.00 85.19 91 VAL A C 1
ATOM 668 O O . VAL A 1 91 ? -9.865 8.337 -2.403 1.00 85.19 91 VAL A O 1
ATOM 671 N N . GLN A 1 92 ? -8.014 7.068 -2.436 1.00 88.44 92 GLN A N 1
ATOM 672 C CA . GLN A 1 92 ? -7.178 7.965 -1.626 1.00 88.44 92 GLN A CA 1
ATOM 673 C C . GLN A 1 92 ? -7.104 9.394 -2.189 1.00 88.44 92 GLN A C 1
ATOM 675 O O . GLN A 1 92 ? -7.086 10.358 -1.433 1.00 88.44 92 GLN A O 1
ATOM 680 N N . ALA A 1 93 ? -7.069 9.548 -3.515 1.00 84.94 93 ALA A N 1
ATOM 681 C CA . ALA A 1 93 ? -7.075 10.858 -4.167 1.00 84.94 93 ALA A CA 1
ATOM 682 C C . ALA A 1 93 ? -8.403 11.622 -3.988 1.00 84.94 93 ALA A C 1
ATOM 684 O O . ALA A 1 93 ? -8.436 12.837 -4.156 1.00 84.94 93 ALA A O 1
ATOM 685 N N . THR A 1 94 ? -9.494 10.915 -3.676 1.00 86.56 94 THR A N 1
ATOM 686 C CA . THR A 1 94 ? -10.817 11.505 -3.403 1.00 86.56 94 THR A CA 1
ATOM 687 C C . THR A 1 94 ? -11.074 11.635 -1.897 1.00 86.56 94 THR A C 1
ATOM 689 O O . THR A 1 94 ? -11.717 12.583 -1.460 1.00 86.56 94 THR A O 1
ATOM 692 N N . ASP A 1 95 ? -10.556 10.693 -1.110 1.00 87.25 95 ASP A N 1
ATOM 693 C CA . ASP A 1 95 ? -10.655 10.618 0.342 1.00 87.25 95 ASP A CA 1
ATOM 694 C C . ASP A 1 95 ? -9.262 10.403 0.943 1.00 87.25 95 ASP A C 1
ATOM 696 O O . ASP A 1 95 ? -8.747 9.283 1.013 1.00 87.25 95 ASP A O 1
ATOM 700 N N . SER A 1 96 ? -8.666 11.493 1.427 1.00 84.56 96 SER A N 1
ATOM 701 C CA . SER A 1 96 ? -7.326 11.487 2.017 1.00 84.56 96 SER A CA 1
ATOM 702 C C . SER A 1 96 ? -7.198 10.623 3.283 1.00 84.56 96 SER A C 1
ATOM 704 O O . SER A 1 96 ? -6.080 10.422 3.759 1.00 84.56 96 SER A O 1
ATOM 706 N N . GLN A 1 97 ? -8.300 10.125 3.854 1.00 86.62 97 GLN A N 1
ATOM 707 C CA . GLN A 1 97 ? -8.302 9.285 5.056 1.00 86.62 97 GLN A CA 1
ATOM 708 C C . GLN A 1 97 ? -8.493 7.790 4.761 1.00 86.62 97 GLN A C 1
ATOM 710 O O . GLN A 1 97 ? -8.487 6.981 5.697 1.00 86.62 97 GLN A O 1
ATOM 715 N N . PHE A 1 98 ? -8.632 7.409 3.487 1.00 88.44 98 PHE A N 1
ATOM 716 C CA . PHE A 1 98 ? -8.876 6.025 3.089 1.00 88.44 98 PHE A CA 1
ATOM 717 C C . PHE A 1 98 ? -7.716 5.091 3.478 1.00 88.44 98 PHE A C 1
ATOM 719 O O . PHE A 1 98 ? -7.914 4.083 4.158 1.00 88.44 98 PHE A O 1
ATOM 726 N N . LEU A 1 99 ? -6.488 5.445 3.101 1.00 89.69 99 LEU A N 1
ATOM 727 C CA . LEU A 1 99 ? -5.260 4.765 3.501 1.00 89.69 99 LEU A CA 1
ATOM 728 C C . LEU A 1 99 ? -4.728 5.374 4.795 1.00 89.69 99 LEU A C 1
ATOM 730 O O . LEU A 1 99 ? -4.614 6.589 4.942 1.00 89.69 99 LEU A O 1
ATOM 734 N N . SER A 1 100 ? -4.331 4.522 5.739 1.00 91.06 100 SER A N 1
ATOM 735 C CA . SER A 1 100 ? -3.654 4.991 6.950 1.00 91.06 100 SER A CA 1
ATOM 736 C C . SER A 1 100 ? -2.196 5.344 6.677 1.00 91.06 100 SER A C 1
ATOM 738 O O . SER A 1 100 ? -1.694 6.314 7.244 1.00 91.06 100 SER A O 1
ATOM 740 N N . HIS A 1 101 ? -1.523 4.540 5.849 1.00 87.69 101 HIS A N 1
ATOM 741 C CA . HIS A 1 101 ? -0.178 4.803 5.343 1.00 87.69 101 HIS A CA 1
ATOM 742 C C . HIS A 1 101 ? 0.179 3.891 4.161 1.00 87.69 101 HIS A C 1
ATOM 744 O O . HIS A 1 101 ? -0.467 2.864 3.932 1.00 87.69 101 HIS A O 1
ATOM 750 N N . GLY A 1 102 ? 1.227 4.279 3.430 1.00 89.00 102 GLY A N 1
ATOM 751 C CA . GLY A 1 102 ? 1.833 3.492 2.363 1.00 89.00 102 GLY A CA 1
ATOM 752 C C . GLY A 1 102 ? 3.291 3.153 2.675 1.00 89.00 102 GLY A C 1
ATOM 753 O O . GLY A 1 102 ? 4.030 4.006 3.163 1.00 89.00 102 GLY A O 1
ATOM 754 N N . ILE A 1 103 ? 3.696 1.921 2.380 1.00 89.25 103 ILE A N 1
ATOM 755 C CA . ILE A 1 103 ? 5.083 1.454 2.410 1.00 89.25 103 ILE A CA 1
ATOM 756 C C . ILE A 1 103 ? 5.471 1.141 0.968 1.00 89.25 103 ILE A C 1
ATOM 758 O O . ILE A 1 103 ? 4.816 0.342 0.306 1.00 89.25 103 ILE A O 1
ATOM 762 N N . VAL A 1 104 ? 6.518 1.786 0.462 1.00 90.31 104 VAL A N 1
ATOM 763 C CA . VAL A 1 104 ? 6.979 1.567 -0.911 1.00 90.31 104 VAL A CA 1
ATOM 764 C C . VAL A 1 104 ? 8.431 1.128 -0.879 1.00 90.31 104 VAL A C 1
ATOM 766 O O . VAL A 1 104 ? 9.290 1.843 -0.364 1.00 90.31 104 VAL A O 1
ATOM 769 N N . THR A 1 105 ? 8.712 -0.046 -1.435 1.00 91.00 105 THR A N 1
ATOM 770 C CA . THR A 1 105 ? 10.086 -0.501 -1.657 1.00 91.00 105 THR A CA 1
ATOM 771 C C . THR A 1 105 ? 10.559 0.010 -3.011 1.00 91.00 105 THR A C 1
ATOM 773 O O . THR A 1 105 ? 9.993 -0.353 -4.038 1.00 91.00 105 THR A O 1
ATOM 776 N N . ILE A 1 106 ? 11.597 0.846 -3.019 1.00 91.44 106 ILE A N 1
ATOM 777 C CA . ILE A 1 106 ? 12.201 1.349 -4.256 1.00 91.44 106 ILE A CA 1
ATOM 778 C C . ILE A 1 106 ? 13.384 0.462 -4.634 1.00 91.44 106 ILE A C 1
ATOM 780 O O . ILE A 1 106 ? 14.405 0.450 -3.947 1.00 91.44 106 ILE A O 1
ATOM 784 N N . ALA A 1 107 ? 13.250 -0.273 -5.734 1.00 89.44 107 ALA A N 1
ATOM 785 C CA . ALA A 1 107 ? 14.360 -0.973 -6.358 1.00 89.44 107 ALA A CA 1
ATOM 786 C C . ALA A 1 107 ? 15.236 0.047 -7.111 1.00 89.44 107 ALA A C 1
ATOM 788 O O . ALA A 1 107 ? 14.701 0.807 -7.922 1.00 89.44 107 ALA A O 1
ATOM 789 N N . PRO A 1 108 ? 16.565 0.076 -6.888 1.00 92.94 108 PRO A N 1
ATOM 790 C CA . PRO A 1 108 ? 17.470 1.065 -7.481 1.00 92.94 108 PRO A CA 1
ATOM 791 C C . PRO A 1 108 ? 17.828 0.718 -8.938 1.00 92.94 108 PRO A C 1
ATOM 793 O O . PRO A 1 108 ? 18.994 0.667 -9.317 1.00 92.94 108 PRO A O 1
ATOM 796 N N . LEU A 1 109 ? 16.821 0.421 -9.755 1.00 88.19 109 LEU A N 1
ATOM 797 C CA . LEU A 1 109 ? 16.945 0.063 -11.165 1.00 88.19 109 LEU A CA 1
ATOM 798 C C . LEU A 1 109 ? 15.718 0.562 -11.937 1.00 88.19 109 LEU A C 1
ATOM 800 O O . LEU A 1 109 ? 14.685 0.846 -11.332 1.00 88.19 109 LEU A O 1
ATOM 804 N N . PHE A 1 110 ? 15.832 0.658 -13.261 1.00 84.62 110 PHE A N 1
ATOM 805 C CA . PHE A 1 110 ? 14.731 1.001 -14.169 1.00 84.62 110 PHE A CA 1
ATOM 806 C C . PHE A 1 110 ? 14.170 -0.274 -14.807 1.00 84.62 110 PHE A C 1
ATOM 808 O O . PHE A 1 110 ? 14.946 -1.102 -15.280 1.00 84.62 110 PHE A O 1
ATOM 815 N N . VAL A 1 111 ? 12.843 -0.442 -14.813 1.00 82.12 111 VAL A N 1
ATOM 816 C CA . VAL A 1 111 ? 12.178 -1.632 -15.390 1.00 82.12 111 VAL A CA 1
ATOM 817 C C . VAL A 1 111 ? 11.328 -1.282 -16.614 1.00 82.12 111 VAL A C 1
ATOM 819 O O . VAL A 1 111 ? 11.331 -2.051 -17.566 1.00 82.12 111 VAL A O 1
ATOM 822 N N . CYS A 1 112 ? 10.645 -0.133 -16.630 1.00 75.62 112 CYS A N 1
ATOM 823 C CA . CYS A 1 112 ? 9.903 0.417 -17.775 1.00 75.62 112 CYS A CA 1
ATOM 824 C C . CYS A 1 112 ? 8.720 -0.409 -18.325 1.00 75.62 112 CYS A C 1
ATOM 826 O O . CYS A 1 112 ? 8.368 -0.225 -19.489 1.00 75.62 112 CYS A O 1
ATOM 828 N N . VAL A 1 113 ? 8.075 -1.295 -17.547 1.00 72.44 113 VAL A N 1
ATOM 829 C CA . VAL A 1 113 ? 7.047 -2.215 -18.094 1.00 72.44 113 VAL A CA 1
ATOM 830 C C . VAL A 1 113 ? 5.630 -2.000 -17.548 1.00 72.44 113 VAL A C 1
ATOM 832 O O . VAL A 1 113 ? 4.740 -1.589 -18.297 1.00 72.44 113 VAL A O 1
ATOM 835 N N . LEU A 1 114 ? 5.360 -2.294 -16.276 1.00 63.09 114 LEU A N 1
ATOM 836 C CA . LEU A 1 114 ? 4.012 -2.185 -15.704 1.00 63.09 114 LEU A CA 1
ATOM 837 C C . LEU A 1 114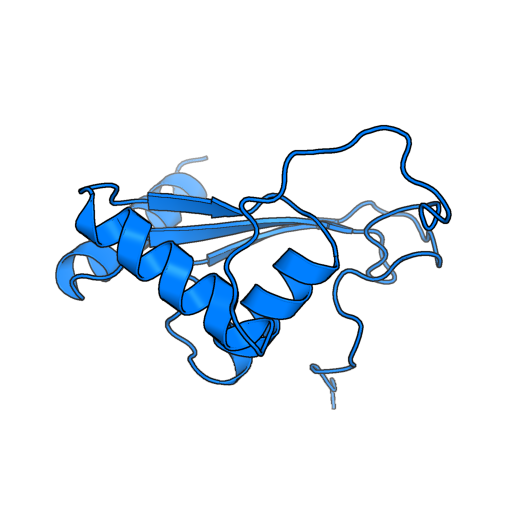 ? 4.017 -1.223 -14.528 1.00 63.09 114 LEU A C 1
ATOM 839 O O . LEU A 1 114 ? 4.528 -1.562 -13.471 1.00 63.09 114 LEU A O 1
ATOM 843 N N . TYR A 1 115 ? 3.391 -0.062 -14.679 1.00 61.16 115 TYR A N 1
ATOM 844 C CA . TYR A 1 115 ? 3.305 0.949 -13.625 1.00 61.16 115 TYR A CA 1
ATOM 845 C C . TYR A 1 115 ? 2.260 0.607 -12.555 1.00 61.16 115 TYR A C 1
ATOM 847 O O . TYR A 1 115 ? 1.198 0.064 -12.861 1.00 61.16 115 TYR A O 1
ATOM 855 N N . ALA A 1 116 ? 2.540 0.974 -11.297 1.00 54.31 116 ALA A N 1
ATOM 856 C CA . ALA A 1 116 ? 1.587 0.838 -10.181 1.00 54.31 116 ALA A CA 1
ATOM 857 C C . ALA A 1 116 ? 0.306 1.659 -10.377 1.00 54.31 116 ALA A C 1
ATOM 859 O O . ALA A 1 116 ? -0.745 1.310 -9.838 1.00 54.31 116 ALA A O 1
ATOM 860 N N . ILE A 1 117 ? 0.420 2.769 -11.109 1.00 57.16 117 ILE A N 1
ATOM 861 C CA . ILE A 1 117 ? -0.623 3.772 -11.284 1.00 57.16 117 ILE A CA 1
ATOM 862 C C . ILE A 1 117 ? -0.789 4.013 -12.785 1.00 57.16 117 ILE A C 1
ATOM 864 O O . ILE A 1 117 ? 0.075 4.610 -13.420 1.00 57.16 117 ILE A O 1
ATOM 868 N N . GLU A 1 118 ? -1.909 3.580 -13.364 1.00 55.72 118 GLU A N 1
ATOM 869 C CA . GLU A 1 118 ? -2.179 3.750 -14.806 1.00 55.72 118 GLU A CA 1
ATOM 870 C C . GLU A 1 118 ? -2.531 5.196 -15.217 1.00 55.72 118 GLU A C 1
ATOM 872 O O . GLU A 1 118 ? -2.678 5.489 -16.402 1.00 55.72 118 GLU A O 1
ATOM 877 N N . LYS A 1 119 ? -2.632 6.136 -14.266 1.00 40.84 119 LYS A N 1
ATOM 878 C CA . LYS A 1 119 ? -2.840 7.565 -14.544 1.00 40.84 119 LYS A CA 1
ATOM 879 C C . LYS A 1 119 ? -1.886 8.441 -13.742 1.00 40.84 119 LYS A C 1
ATOM 881 O O . LYS A 1 119 ? -1.758 8.298 -12.532 1.00 40.84 119 LYS A O 1
ATOM 886 N N . LYS A 1 120 ? -1.276 9.410 -14.424 1.00 39.00 120 LYS A N 1
ATOM 887 C CA . LYS A 1 120 ? -0.446 10.474 -13.847 1.00 39.00 120 LYS A CA 1
ATOM 888 C C . LYS A 1 120 ? -1.298 11.328 -12.889 1.00 39.00 120 LYS A C 1
ATOM 890 O O . LYS A 1 120 ? -1.956 12.265 -13.321 1.00 39.00 120 LYS A O 1
ATOM 895 N N . VAL A 1 121 ? -1.347 10.956 -11.608 1.00 43.69 121 VAL A N 1
ATOM 896 C CA . VAL A 1 121 ? -2.071 11.693 -10.545 1.00 43.69 121 VAL A CA 1
ATOM 897 C C . VAL A 1 121 ? -1.152 12.691 -9.828 1.00 43.69 121 VAL A C 1
ATOM 899 O O . VAL A 1 121 ? -1.633 13.595 -9.158 1.00 43.69 121 VAL A O 1
ATOM 902 N N . ILE A 1 122 ? 0.167 12.591 -10.012 1.00 33.75 122 ILE A N 1
ATOM 903 C CA . ILE A 1 122 ? 1.135 13.456 -9.333 1.00 33.75 122 ILE A CA 1
ATOM 904 C C . ILE A 1 122 ? 1.938 14.212 -10.392 1.00 33.75 122 ILE A C 1
ATOM 906 O O . ILE A 1 122 ? 2.807 13.654 -11.063 1.00 33.75 122 ILE A O 1
ATOM 910 N N . SER A 1 123 ? 1.587 15.483 -10.577 1.00 25.80 123 SER A N 1
ATOM 911 C CA . SER A 1 123 ? 2.425 16.467 -11.255 1.00 25.80 123 SER A CA 1
ATOM 912 C C . SER A 1 123 ? 3.329 17.088 -10.200 1.00 25.80 123 SER A C 1
ATOM 914 O O . SER A 1 123 ? 2.832 17.770 -9.309 1.00 25.80 123 SER A O 1
ATOM 916 N N . TRP A 1 124 ? 4.635 16.855 -10.294 1.00 30.36 124 TRP A N 1
ATOM 917 C CA . TRP A 1 124 ? 5.607 17.711 -9.623 1.00 30.36 124 TRP A CA 1
ATOM 918 C C . TRP A 1 124 ? 5.782 18.949 -10.504 1.00 30.36 124 TRP A C 1
ATOM 920 O O . TRP A 1 124 ? 6.243 18.825 -11.640 1.00 30.36 124 TRP A O 1
ATOM 930 N N . ALA A 1 125 ? 5.311 20.091 -10.011 1.00 33.62 125 ALA A N 1
ATOM 931 C CA . ALA A 1 125 ? 5.706 21.412 -10.485 1.00 33.62 125 ALA A CA 1
ATOM 932 C C . ALA A 1 125 ? 6.740 21.972 -9.506 1.00 33.62 125 ALA A C 1
ATOM 934 O O . ALA A 1 125 ? 6.579 21.697 -8.293 1.00 33.62 125 ALA A O 1
#

InterPro domains:
  IPR024072 Dihydrofolate reductase-like domain superfamily [G3DSA:3.40.430.10] (46-113)
  IPR024072 Dihydrofolate reductase-like domain superfamily [SSF53597] (22-110)

Mean predicted aligned error: 9.84 Å

Sequence (125 aa):
MEVIAKFTQDGLARAKQAHRLFVTLTYAQSLDGSIAAVRADNPSLTVRLVQGTATSPRCGVILLFGQIHARGITSVMVEGGASILTSCLMVQATDSQFLSHGIVTIAPLFVCVLYAIEKKVISWA

pLDDT: mean 74.13, std 19.17, range [25.8, 92.94]

Secondary structure (DSSP, 8-state):
-HHHHHHHHHHHHHHHHTT--EEEEEEEE-TT-EEESS--SS-SS---------SSHHHHHHHHHHHHHHTT--EEEE---HHHHHHHHHHHTT-TTS-SEEEEEE-SS---SEES-SS------

Radius of gyration: 15.65 Å; Cα contacts (8 Å, |Δi|>4): 159; chains: 1; bounding box: 38×40×38 Å

Foldseek 3Di:
DVVVVVLLVVLLVVCVVVLFAAEEEEAEAEPVQARDLADCPDDPDPPPPPDDPDPDLLVVVVVVRVVCSVVVHRYDYHYDDLSNLQSQVVNCLVPVSSHSYYDYHYDHHDRPYHHSHPDDPDDDD

Nearest PDB structures (foldseek):
  2l82-assembly1_A  TM=2.755E-01  e=1.794E+00  synthetic construct
  5zr2-assembly2_D-2  TM=3.022E-01  e=2.662E+00  Entamoeba histolytica HM-1:IMSS-A
  1jvg-assembly1_A  TM=2.090E-01  e=1.794E+00  Homo sapiens
  6g9v-assembly1_A  TM=1.998E-01  e=9.291E+00  Aspergillus fumigatus Af293

Solvent-accessible surface area (backbone atoms only — not comparable to full-atom values): 7421 Å² total; per-residue (Å²): 115,66,68,62,55,48,53,52,50,56,38,44,52,53,21,57,75,67,76,41,56,26,28,38,41,36,46,56,24,23,73,75,41,18,53,34,80,61,74,74,89,72,67,90,70,78,73,80,68,83,78,63,91,46,93,40,68,54,57,34,56,55,52,52,47,52,53,43,36,74,72,68,44,60,66,50,78,45,64,64,56,51,69,51,46,30,26,52,53,56,41,30,76,76,36,80,74,58,51,63,48,77,49,73,46,75,43,99,46,79,60,85,57,28,51,44,54,95,60,94,82,75,82,88,127

Organism: Aphanomyces astaci (NCBI:txid112090)